Protein AF-A0A6C0F6J3-F1 (afdb_monomer_lite)

Structure (mmCIF, N/CA/C/O backbone):
data_AF-A0A6C0F6J3-F1
#
_entry.id   AF-A0A6C0F6J3-F1
#
loop_
_atom_site.group_PDB
_atom_site.id
_atom_site.type_symbol
_atom_site.label_atom_id
_atom_site.label_alt_id
_atom_site.label_comp_id
_atom_site.label_asym_id
_atom_site.label_entity_id
_atom_site.label_seq_id
_atom_site.pdbx_PDB_ins_code
_atom_site.Cartn_x
_atom_site.Cartn_y
_atom_site.Cartn_z
_atom_site.occupancy
_atom_site.B_iso_or_equiv
_atom_site.auth_seq_id
_atom_site.auth_comp_id
_atom_site.auth_asym_id
_atom_site.auth_atom_id
_atom_site.pdbx_PDB_model_num
ATOM 1 N N . MET A 1 1 ? 27.484 -3.273 22.502 1.00 47.59 1 MET A N 1
ATOM 2 C CA . MET A 1 1 ? 26.601 -2.642 21.500 1.00 47.59 1 MET A CA 1
ATOM 3 C C . MET A 1 1 ? 27.221 -2.891 20.145 1.00 47.59 1 MET A C 1
ATOM 5 O O . MET A 1 1 ? 28.370 -2.523 19.951 1.00 47.59 1 MET A O 1
ATOM 9 N N . GLN A 1 2 ? 26.526 -3.618 19.277 1.00 51.25 2 GLN A N 1
ATOM 10 C CA . GLN A 1 2 ? 27.003 -3.906 17.930 1.00 51.25 2 GLN A CA 1
ATOM 11 C C . GLN A 1 2 ? 26.571 -2.724 17.064 1.00 51.25 2 GLN A C 1
ATOM 13 O O . GLN A 1 2 ? 25.380 -2.525 16.843 1.00 51.25 2 GLN A O 1
ATOM 18 N N . THR A 1 3 ? 27.518 -1.867 16.697 1.00 54.50 3 THR A N 1
ATOM 19 C CA . THR A 1 3 ? 27.237 -0.705 15.855 1.00 54.50 3 THR A CA 1
ATOM 20 C C . THR A 1 3 ? 26.926 -1.212 14.455 1.00 54.50 3 THR A C 1
ATOM 22 O O . THR A 1 3 ? 27.799 -1.766 13.787 1.00 54.50 3 THR A O 1
ATOM 25 N N . THR A 1 4 ? 25.677 -1.080 14.024 1.00 57.78 4 THR A N 1
ATOM 26 C CA . THR A 1 4 ? 25.281 -1.397 12.653 1.00 57.78 4 THR A CA 1
ATOM 27 C C . THR A 1 4 ? 25.976 -0.402 11.725 1.00 57.78 4 THR A C 1
ATOM 29 O O . THR A 1 4 ? 25.748 0.799 11.826 1.00 57.78 4 THR A O 1
ATOM 32 N N . ILE A 1 5 ? 26.879 -0.891 10.871 1.00 75.75 5 ILE A N 1
ATOM 33 C CA . ILE A 1 5 ? 27.677 -0.058 9.949 1.00 75.75 5 ILE A CA 1
ATOM 34 C C . ILE A 1 5 ? 26.802 0.496 8.813 1.00 75.75 5 ILE A C 1
ATOM 36 O O . ILE A 1 5 ? 27.071 1.573 8.296 1.00 75.75 5 ILE A O 1
ATOM 40 N N . LEU A 1 6 ? 25.739 -0.227 8.456 1.00 80.94 6 LEU A N 1
ATOM 41 C CA . LEU A 1 6 ? 24.733 0.175 7.479 1.00 80.94 6 LEU A CA 1
ATOM 42 C C . LEU A 1 6 ? 23.354 0.044 8.118 1.00 80.94 6 LEU A C 1
ATOM 44 O O . LEU A 1 6 ? 23.018 -1.014 8.655 1.00 80.94 6 LEU A O 1
ATOM 48 N N . SER A 1 7 ? 22.561 1.110 8.069 1.00 79.50 7 SER A N 1
ATOM 49 C CA . SER A 1 7 ? 21.143 1.034 8.407 1.00 79.50 7 SER A CA 1
ATOM 50 C C . SER A 1 7 ? 20.360 0.360 7.276 1.00 79.50 7 SER A C 1
ATOM 52 O O . SER A 1 7 ? 20.817 0.293 6.134 1.00 79.50 7 SER A O 1
ATOM 54 N N . ASN A 1 8 ? 19.145 -0.109 7.564 1.00 75.25 8 ASN A N 1
ATOM 55 C CA . ASN A 1 8 ? 18.260 -0.646 6.524 1.00 75.25 8 ASN A CA 1
ATOM 56 C C . ASN A 1 8 ? 17.978 0.392 5.421 1.00 75.25 8 ASN A C 1
ATOM 58 O O . ASN A 1 8 ? 17.888 0.028 4.251 1.00 75.25 8 ASN A O 1
ATOM 62 N N . ALA A 1 9 ? 17.916 1.680 5.780 1.00 71.31 9 ALA A N 1
ATOM 63 C CA . ALA A 1 9 ? 17.765 2.775 4.826 1.00 71.31 9 ALA A CA 1
ATOM 64 C C . ALA A 1 9 ? 1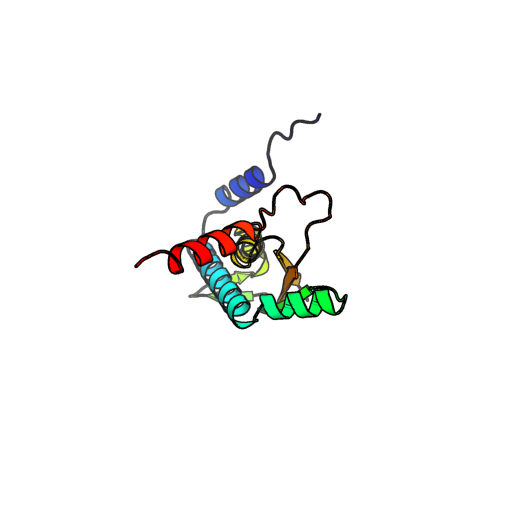8.994 2.918 3.910 1.00 71.31 9 ALA A C 1
ATOM 66 O O . ALA A 1 9 ? 18.847 3.148 2.710 1.00 71.31 9 ALA A O 1
ATOM 67 N N . ASP A 1 10 ? 20.206 2.726 4.443 1.00 77.19 10 ASP A N 1
ATOM 68 C CA . ASP A 1 10 ? 21.436 2.756 3.641 1.00 77.19 10 ASP A CA 1
ATOM 69 C C . ASP A 1 10 ? 21.486 1.584 2.656 1.00 77.19 10 ASP A C 1
ATOM 71 O O . ASP A 1 10 ? 21.831 1.769 1.491 1.00 77.19 10 ASP A O 1
ATOM 75 N N . VAL A 1 11 ? 21.084 0.386 3.094 1.00 77.06 11 VAL A N 1
ATOM 76 C CA . VAL A 1 11 ? 21.014 -0.803 2.229 1.00 77.06 11 VAL A CA 1
ATOM 77 C C . VAL A 1 11 ? 19.999 -0.599 1.102 1.00 77.06 11 VAL A C 1
ATOM 79 O O . VAL A 1 11 ? 20.331 -0.851 -0.055 1.00 77.06 11 VAL A O 1
ATOM 82 N N . ALA A 1 12 ? 18.804 -0.084 1.404 1.00 67.56 12 ALA A N 1
ATOM 83 C CA . ALA A 1 12 ? 17.791 0.221 0.392 1.00 67.56 12 ALA A CA 1
ATOM 84 C C . ALA A 1 12 ? 18.294 1.259 -0.628 1.00 67.56 12 ALA A C 1
ATOM 86 O O . ALA A 1 12 ? 18.138 1.079 -1.836 1.00 67.56 12 ALA A O 1
ATOM 87 N N . ASN A 1 13 ? 18.976 2.310 -0.161 1.00 66.44 13 ASN A N 1
ATOM 88 C CA . ASN A 1 13 ? 19.562 3.331 -1.030 1.00 66.44 13 ASN A CA 1
ATOM 89 C C . ASN A 1 13 ? 20.680 2.784 -1.930 1.00 66.44 13 ASN A C 1
ATOM 91 O O . ASN A 1 13 ? 20.746 3.147 -3.104 1.00 66.44 13 ASN A O 1
ATOM 95 N N . ILE A 1 14 ? 21.544 1.907 -1.413 1.00 75.19 14 ILE A N 1
ATOM 96 C CA . ILE A 1 14 ? 22.607 1.262 -2.200 1.00 75.19 14 ILE A CA 1
ATOM 97 C C . ILE A 1 14 ? 22.003 0.343 -3.263 1.00 75.19 14 ILE A C 1
ATOM 99 O O . ILE A 1 14 ? 22.430 0.389 -4.415 1.00 75.19 14 ILE A O 1
ATOM 103 N N . LEU A 1 15 ? 20.990 -0.451 -2.906 1.00 67.50 15 LEU A N 1
ATOM 104 C CA . LEU A 1 15 ? 20.295 -1.325 -3.853 1.00 67.50 15 LEU A CA 1
ATOM 105 C C . LEU A 1 15 ? 19.624 -0.512 -4.969 1.00 67.50 15 LEU A C 1
ATOM 107 O O . LEU A 1 15 ? 19.840 -0.820 -6.137 1.00 67.50 15 LEU A O 1
ATOM 111 N N . ARG A 1 16 ? 18.948 0.594 -4.628 1.00 62.56 16 ARG A N 1
ATOM 112 C CA . ARG A 1 16 ? 18.379 1.560 -5.591 1.00 62.56 16 ARG A CA 1
ATOM 113 C C . ARG A 1 16 ? 19.402 2.249 -6.489 1.00 62.56 16 ARG A C 1
ATOM 115 O O . ARG A 1 16 ? 19.061 2.716 -7.573 1.00 62.56 16 ARG A O 1
ATOM 122 N N . ALA A 1 17 ? 20.628 2.432 -6.005 1.00 63.69 17 ALA A N 1
ATOM 123 C CA . ALA A 1 17 ? 21.712 3.003 -6.798 1.00 63.69 17 ALA A CA 1
ATOM 124 C C . ALA A 1 17 ? 22.346 1.956 -7.730 1.00 63.69 17 ALA A C 1
ATOM 126 O O . ALA A 1 17 ? 22.900 2.319 -8.767 1.00 63.69 17 ALA A O 1
ATOM 127 N N . ALA A 1 18 ? 22.271 0.674 -7.360 1.00 64.69 18 ALA A N 1
ATOM 128 C CA . ALA A 1 18 ? 22.826 -0.444 -8.113 1.00 64.69 18 ALA A CA 1
ATOM 129 C C . ALA A 1 18 ? 21.883 -0.960 -9.214 1.00 64.69 18 ALA A C 1
ATOM 131 O O . ALA A 1 18 ? 22.360 -1.454 -10.239 1.00 64.69 18 ALA A O 1
ATOM 132 N N . THR A 1 19 ? 20.564 -0.834 -9.052 1.00 60.00 19 THR A N 1
ATOM 133 C CA . THR A 1 19 ? 19.610 -1.089 -10.132 1.00 60.00 19 THR A CA 1
ATOM 134 C C . THR A 1 19 ? 19.686 0.047 -11.152 1.00 60.00 19 THR A C 1
ATOM 136 O O . THR A 1 19 ? 19.432 1.213 -10.855 1.00 60.00 19 THR A O 1
ATOM 139 N N . CYS A 1 20 ? 20.099 -0.274 -12.386 1.00 54.28 20 CYS A N 1
ATOM 140 C CA . CYS A 1 20 ? 20.033 0.657 -13.512 1.00 54.28 20 CYS A CA 1
ATOM 141 C C . CYS A 1 20 ? 18.597 1.176 -13.627 1.00 54.28 20 CYS A C 1
ATOM 143 O O . CYS A 1 20 ? 17.717 0.442 -14.077 1.00 54.28 20 CYS A O 1
ATOM 145 N N . ARG A 1 21 ? 18.375 2.424 -13.199 1.00 56.28 21 ARG A N 1
ATOM 146 C CA . ARG A 1 21 ? 17.069 3.084 -13.208 1.00 56.28 21 ARG A CA 1
ATOM 147 C C . ARG A 1 21 ? 16.478 3.009 -14.609 1.00 56.28 21 ARG A C 1
ATOM 149 O O . ARG A 1 21 ? 16.927 3.708 -15.515 1.00 56.28 21 ARG A O 1
ATOM 156 N N . LYS A 1 22 ? 15.465 2.167 -14.793 1.00 70.88 22 LYS A N 1
ATOM 157 C CA . LYS A 1 22 ? 14.558 2.311 -15.924 1.00 70.88 22 LYS A CA 1
ATOM 158 C C . LYS A 1 22 ? 13.608 3.432 -15.534 1.00 70.88 22 LYS A C 1
ATOM 160 O O . LYS A 1 22 ? 12.819 3.282 -14.606 1.00 70.88 22 LYS A O 1
ATOM 165 N N . ASP A 1 23 ? 13.690 4.564 -16.223 1.00 76.88 23 ASP A N 1
ATOM 166 C CA . ASP A 1 23 ? 12.795 5.710 -16.008 1.00 76.88 23 ASP A CA 1
ATOM 167 C C . ASP A 1 23 ? 11.304 5.324 -16.048 1.00 76.88 23 ASP A C 1
ATOM 169 O O . ASP A 1 23 ? 10.457 6.040 -15.523 1.00 76.88 23 ASP A O 1
ATOM 173 N N . ASP A 1 24 ? 10.965 4.187 -16.652 1.00 82.12 24 ASP A N 1
ATOM 174 C CA . ASP A 1 24 ? 9.598 3.679 -16.697 1.00 82.12 24 ASP A CA 1
ATOM 175 C C . ASP A 1 24 ? 9.156 3.008 -15.387 1.00 82.12 24 ASP A C 1
ATOM 177 O O . ASP A 1 24 ? 8.001 3.177 -14.999 1.00 82.12 24 ASP A O 1
ATOM 181 N N . ASP A 1 25 ? 10.055 2.345 -14.648 1.00 85.44 25 ASP A N 1
ATOM 182 C CA . ASP A 1 25 ? 9.730 1.735 -13.348 1.00 85.44 25 ASP A CA 1
ATOM 183 C C . ASP A 1 25 ? 9.444 2.816 -12.294 1.00 85.44 25 ASP A C 1
ATOM 185 O O . ASP A 1 25 ? 8.479 2.712 -11.538 1.00 85.44 25 ASP A O 1
ATOM 189 N N . THR A 1 26 ? 10.211 3.914 -12.300 1.00 88.00 26 THR A N 1
ATOM 190 C CA . THR A 1 26 ? 9.966 5.062 -11.403 1.00 88.00 26 THR A CA 1
ATOM 191 C C . THR A 1 26 ? 8.636 5.758 -11.705 1.00 88.00 26 THR A C 1
ATOM 193 O O . THR A 1 26 ? 7.885 6.085 -10.784 1.00 88.00 26 THR A O 1
ATOM 196 N N . LYS A 1 27 ? 8.299 5.958 -12.987 1.00 90.56 27 LYS A N 1
ATOM 197 C CA . LYS A 1 27 ? 6.996 6.517 -13.394 1.00 90.56 27 LYS A CA 1
ATOM 198 C C . LYS A 1 27 ? 5.845 5.600 -13.005 1.00 90.56 27 LYS A C 1
ATOM 200 O O . LYS A 1 27 ? 4.803 6.089 -12.569 1.00 90.56 27 LYS A O 1
ATOM 205 N N . TYR A 1 28 ? 6.015 4.292 -13.179 1.00 93.12 28 TYR A N 1
ATOM 206 C CA . TYR A 1 28 ? 4.999 3.329 -12.787 1.00 93.12 28 TYR A CA 1
ATOM 207 C C . TYR A 1 28 ? 4.829 3.283 -11.262 1.00 93.12 28 TYR A C 1
ATOM 209 O O . TYR A 1 28 ? 3.695 3.283 -10.790 1.00 93.12 28 TYR A O 1
ATOM 217 N N . ALA A 1 29 ? 5.914 3.363 -10.484 1.00 93.44 29 ALA A N 1
ATOM 218 C CA . ALA A 1 29 ? 5.851 3.475 -9.026 1.00 93.44 29 ALA A CA 1
ATOM 219 C C . ALA A 1 29 ? 5.055 4.712 -8.566 1.00 93.44 29 ALA A C 1
ATOM 221 O O . ALA A 1 29 ? 4.181 4.599 -7.706 1.00 93.44 29 ALA A O 1
ATOM 222 N N . ASP A 1 30 ? 5.299 5.881 -9.170 1.00 93.94 30 ASP A N 1
ATOM 223 C CA . ASP A 1 30 ? 4.546 7.112 -8.880 1.00 93.94 30 ASP A CA 1
ATOM 224 C C . ASP A 1 30 ? 3.063 6.986 -9.271 1.00 93.94 30 ASP A C 1
ATOM 226 O O . ASP A 1 30 ? 2.167 7.379 -8.517 1.00 93.94 30 ASP A O 1
ATOM 230 N N . HIS A 1 31 ? 2.780 6.381 -10.427 1.00 95.19 31 HIS A N 1
ATOM 231 C CA . HIS A 1 31 ? 1.413 6.085 -10.851 1.00 95.19 31 HIS A CA 1
ATOM 232 C C . HIS A 1 31 ? 0.694 5.154 -9.862 1.00 95.19 31 HIS A C 1
ATOM 234 O O . HIS A 1 31 ? -0.450 5.417 -9.472 1.00 95.19 31 HIS A O 1
ATOM 240 N N . LEU A 1 32 ? 1.369 4.089 -9.430 1.00 95.94 32 LEU A N 1
ATOM 241 C CA . LEU A 1 32 ? 0.850 3.127 -8.469 1.00 95.94 32 LEU A CA 1
ATOM 242 C C . LEU A 1 32 ? 0.557 3.800 -7.124 1.00 95.94 32 LEU A C 1
ATOM 244 O O . LEU A 1 32 ? -0.550 3.674 -6.599 1.00 95.94 32 LEU A O 1
ATOM 248 N N . PHE A 1 33 ? 1.503 4.584 -6.605 1.00 97.19 33 PHE A N 1
ATOM 249 C CA . PHE A 1 33 ? 1.330 5.354 -5.376 1.00 97.19 33 PHE A CA 1
ATOM 250 C C . PHE A 1 33 ? 0.106 6.278 -5.448 1.00 97.19 33 PHE A C 1
ATOM 252 O O . PHE A 1 33 ? -0.766 6.220 -4.580 1.00 97.19 33 PHE A O 1
ATOM 259 N N . LYS A 1 34 ? -0.021 7.078 -6.515 1.00 97.06 34 LYS A N 1
ATOM 260 C CA . LYS A 1 34 ? -1.173 7.976 -6.716 1.00 97.06 34 LYS A CA 1
ATOM 261 C C . LYS A 1 34 ? -2.497 7.219 -6.762 1.00 97.06 34 LYS A C 1
ATOM 263 O O . LYS A 1 34 ? -3.482 7.671 -6.178 1.00 97.06 34 LYS A O 1
ATOM 268 N N . THR A 1 35 ? -2.517 6.062 -7.418 1.00 96.69 35 THR A N 1
ATOM 269 C CA . THR A 1 35 ? -3.705 5.203 -7.508 1.00 96.69 35 THR A CA 1
ATOM 270 C C . THR A 1 35 ? -4.133 4.706 -6.128 1.00 96.69 35 THR A C 1
ATOM 272 O O . THR A 1 35 ? -5.310 4.799 -5.773 1.00 96.69 35 THR A O 1
ATOM 275 N N . LEU A 1 36 ? -3.180 4.245 -5.315 1.00 97.31 36 LEU A N 1
ATOM 276 C CA . LEU A 1 36 ? -3.450 3.764 -3.961 1.00 97.31 36 LEU A CA 1
ATOM 277 C C . LEU A 1 36 ? -3.881 4.894 -3.017 1.00 97.31 36 LEU A C 1
ATOM 279 O O . LEU A 1 36 ? -4.822 4.717 -2.245 1.00 97.31 36 LEU A O 1
ATOM 283 N N . VAL A 1 37 ? -3.265 6.076 -3.113 1.00 96.44 37 VAL A N 1
ATOM 284 C CA . VAL A 1 37 ? -3.683 7.262 -2.346 1.00 96.44 37 VAL A CA 1
ATOM 285 C C . VAL A 1 37 ? -5.111 7.666 -2.704 1.00 96.44 37 VAL A C 1
ATOM 287 O O . VAL A 1 37 ? -5.920 7.930 -1.815 1.00 96.44 37 VAL A O 1
ATOM 290 N N . HIS A 1 38 ? -5.459 7.665 -3.990 1.00 96.44 38 HIS A N 1
ATOM 291 C CA . HIS A 1 38 ? -6.821 7.962 -4.421 1.00 96.44 38 HIS A CA 1
ATOM 292 C C . HIS A 1 38 ? -7.826 6.925 -3.890 1.00 96.44 38 HIS A C 1
ATOM 294 O O . HIS A 1 38 ? -8.897 7.287 -3.399 1.00 96.44 38 HIS A O 1
ATOM 300 N N . ALA A 1 39 ? -7.477 5.634 -3.904 1.00 96.25 39 ALA A N 1
ATOM 301 C CA . ALA A 1 39 ? -8.301 4.596 -3.284 1.00 96.25 39 ALA A CA 1
ATOM 302 C C . ALA A 1 39 ? -8.486 4.839 -1.774 1.00 96.25 39 ALA A C 1
ATOM 304 O O . ALA A 1 39 ? -9.601 4.737 -1.261 1.00 96.25 39 ALA A O 1
ATOM 305 N N . ALA A 1 40 ? -7.418 5.222 -1.071 1.00 94.81 40 ALA A N 1
ATOM 306 C CA . ALA A 1 40 ? -7.443 5.519 0.358 1.00 94.81 40 ALA A CA 1
ATOM 307 C C . ALA A 1 40 ? -8.345 6.718 0.687 1.00 94.81 40 ALA A C 1
ATOM 309 O O . ALA A 1 40 ? -9.151 6.649 1.617 1.00 94.81 40 ALA A O 1
ATOM 310 N N . GLN A 1 41 ? -8.283 7.782 -0.115 1.00 93.50 41 GLN A N 1
ATOM 311 C CA . GLN A 1 41 ? -9.160 8.949 0.017 1.00 93.50 41 GLN A CA 1
ATOM 312 C C . GLN A 1 41 ? -10.640 8.567 -0.127 1.00 93.50 41 GLN A C 1
ATOM 314 O O . GLN A 1 41 ? -11.475 8.998 0.670 1.00 93.50 41 GLN A O 1
ATOM 319 N N . ASN A 1 42 ? -10.955 7.688 -1.080 1.00 94.69 42 ASN A N 1
ATOM 320 C CA . ASN A 1 42 ? -12.320 7.215 -1.318 1.00 94.69 42 ASN A CA 1
ATOM 321 C C . ASN A 1 42 ? -12.814 6.204 -0.267 1.00 94.69 42 ASN A C 1
ATOM 323 O O . ASN A 1 42 ? -14.019 5.997 -0.125 1.00 94.69 42 ASN A O 1
ATOM 327 N N . ALA A 1 43 ? -11.915 5.588 0.504 1.00 91.81 43 ALA A N 1
ATOM 328 C CA . ALA A 1 43 ? -12.261 4.564 1.489 1.00 91.81 43 ALA A CA 1
ATOM 329 C C . ALA A 1 43 ? -12.811 5.118 2.820 1.00 91.81 43 ALA A C 1
ATOM 331 O O . ALA A 1 43 ? -13.239 4.330 3.665 1.00 91.81 43 ALA A O 1
ATOM 332 N N . ASN A 1 44 ? -12.819 6.443 3.028 1.00 89.81 44 ASN A N 1
ATOM 333 C CA . ASN A 1 44 ? -13.232 7.093 4.281 1.00 89.81 44 ASN A CA 1
ATOM 334 C C . ASN A 1 44 ? -12.546 6.476 5.522 1.00 89.81 44 ASN A C 1
ATOM 336 O O . ASN A 1 44 ? -13.193 6.036 6.480 1.00 89.81 44 ASN A O 1
ATOM 340 N N . LEU A 1 45 ? -11.208 6.426 5.477 1.00 92.31 45 LEU A N 1
ATOM 341 C CA . LEU A 1 45 ? -10.354 5.740 6.458 1.00 92.31 45 LEU A CA 1
ATOM 342 C C . LEU A 1 45 ? -10.705 6.075 7.907 1.00 92.31 45 LEU A C 1
ATOM 344 O O . LEU A 1 45 ? -10.819 5.183 8.743 1.00 92.31 45 LEU A O 1
ATOM 348 N N . LYS A 1 46 ? -10.924 7.362 8.196 1.00 92.00 46 LYS A N 1
ATOM 349 C CA . LYS A 1 46 ? -11.223 7.849 9.545 1.00 92.00 46 LYS A CA 1
ATOM 3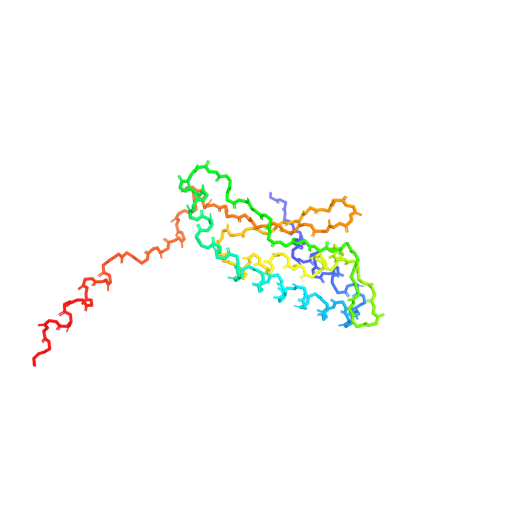50 C C . LYS A 1 46 ? -12.449 7.158 10.138 1.00 92.00 46 LYS A C 1
ATOM 352 O O . LYS A 1 46 ? -12.397 6.705 11.276 1.00 92.00 46 LYS A O 1
ATOM 357 N N . MET A 1 47 ? -13.536 7.071 9.372 1.00 92.69 47 MET A N 1
ATOM 358 C CA . MET A 1 47 ? -14.771 6.440 9.834 1.00 92.69 47 MET A CA 1
ATOM 359 C C . MET A 1 47 ? -14.594 4.930 10.006 1.00 92.69 47 MET A C 1
ATOM 361 O O . MET A 1 47 ? -15.025 4.385 11.017 1.00 92.69 47 MET A O 1
ATOM 365 N N . ARG 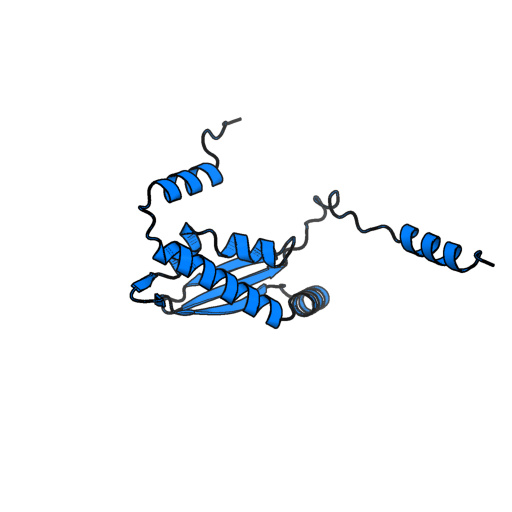A 1 48 ? -13.908 4.267 9.064 1.00 93.38 48 ARG A N 1
ATOM 366 C CA . ARG A 1 48 ? -13.642 2.821 9.133 1.00 93.38 48 ARG A CA 1
ATOM 367 C C . ARG A 1 48 ? -12.797 2.440 10.344 1.00 93.38 48 ARG A C 1
ATOM 369 O O . ARG A 1 48 ? -13.145 1.512 11.066 1.00 93.38 48 ARG A O 1
ATOM 376 N N . PHE A 1 49 ? -11.704 3.162 10.581 1.00 94.25 49 PHE A N 1
ATOM 377 C CA . PHE A 1 49 ? -10.851 2.920 11.741 1.00 94.25 49 PHE A CA 1
ATOM 378 C C . PHE A 1 49 ? -11.588 3.213 13.044 1.00 94.25 49 PHE A C 1
ATOM 380 O O . PHE A 1 49 ? -11.487 2.431 13.986 1.00 94.25 49 PHE A O 1
ATOM 387 N N . TRP A 1 50 ? -12.374 4.292 13.093 1.00 93.75 50 TRP A N 1
ATOM 388 C CA . TRP A 1 50 ? -13.174 4.614 14.271 1.00 93.75 50 TRP A CA 1
ATOM 389 C C . TRP A 1 50 ? -14.180 3.504 14.606 1.00 93.75 50 TRP A C 1
ATOM 391 O O . TRP A 1 50 ? -14.222 3.053 15.749 1.00 93.75 50 TRP A O 1
ATOM 401 N N . ASP A 1 51 ? -14.923 3.013 13.610 1.00 94.31 51 ASP A N 1
ATOM 402 C CA . ASP A 1 51 ? -15.890 1.925 13.786 1.00 94.31 51 ASP A CA 1
ATOM 403 C C . ASP A 1 51 ? -15.222 0.615 14.231 1.00 94.31 51 ASP A C 1
ATOM 405 O O . ASP A 1 51 ? -15.688 -0.034 15.170 1.00 94.31 51 ASP A O 1
ATOM 409 N N . ALA A 1 52 ? -14.087 0.253 13.623 1.00 93.06 52 ALA A N 1
ATOM 410 C CA . ALA A 1 52 ? -13.340 -0.948 13.992 1.00 93.06 52 ALA A CA 1
ATOM 411 C C . ALA A 1 52 ? -12.852 -0.898 15.448 1.00 93.06 52 ALA A C 1
ATOM 413 O O . ALA A 1 52 ? -13.061 -1.852 16.203 1.00 93.06 52 ALA A O 1
ATOM 414 N N . ILE A 1 53 ? -12.266 0.229 15.866 1.00 91.56 53 ILE A N 1
ATOM 415 C CA . ILE A 1 53 ? -11.783 0.425 17.238 1.00 91.56 53 ILE A CA 1
ATOM 416 C C . ILE A 1 53 ? -12.946 0.415 18.234 1.00 91.56 53 ILE A C 1
ATOM 418 O O . ILE A 1 53 ? -12.873 -0.283 19.249 1.00 91.56 53 ILE A O 1
ATOM 422 N N . TYR A 1 54 ? -14.035 1.132 17.941 1.00 92.69 54 TYR A N 1
ATOM 423 C CA . TYR A 1 54 ? -15.225 1.160 18.795 1.00 92.69 54 TYR A CA 1
ATOM 424 C C . TYR A 1 54 ? -15.837 -0.239 18.958 1.00 92.69 54 TYR A C 1
ATOM 426 O O . TYR A 1 54 ? -16.168 -0.664 20.066 1.00 92.69 54 TYR A O 1
ATOM 434 N N . SER A 1 55 ? -15.891 -0.996 17.862 1.00 93.75 55 SER A N 1
ATOM 435 C CA . SER A 1 55 ? -16.404 -2.366 17.816 1.00 93.75 55 SER A CA 1
ATOM 436 C C . SER A 1 55 ? -15.427 -3.422 18.348 1.00 93.75 55 SER A C 1
ATOM 438 O O . SER A 1 55 ? -15.754 -4.610 18.319 1.00 93.75 55 SER A O 1
ATOM 440 N N . LYS A 1 56 ? -14.235 -3.029 18.825 1.00 91.25 56 LYS A N 1
ATOM 441 C CA . LYS A 1 56 ? -13.160 -3.931 19.283 1.00 91.25 56 LYS A CA 1
ATOM 442 C C . LYS A 1 56 ? -12.769 -4.988 18.238 1.00 91.25 56 LYS A C 1
ATOM 444 O O . LYS A 1 56 ? -12.479 -6.134 18.579 1.00 91.25 56 LYS A O 1
ATOM 449 N N . ARG A 1 57 ? -12.779 -4.607 16.960 1.00 91.69 57 ARG A N 1
ATOM 450 C CA . ARG A 1 57 ? -12.331 -5.435 15.833 1.00 91.69 57 ARG A CA 1
ATOM 451 C C . ARG A 1 57 ? -10.960 -4.961 15.345 1.00 91.69 57 ARG A C 1
ATOM 453 O O . ARG A 1 57 ? -10.603 -3.806 15.579 1.00 91.69 57 ARG A O 1
ATOM 460 N N . PRO A 1 58 ? -10.197 -5.815 14.645 1.00 88.88 58 PRO A N 1
ATOM 461 C CA . PRO A 1 58 ? -8.983 -5.375 13.972 1.00 88.88 58 PRO A CA 1
ATOM 462 C C . PRO A 1 58 ? -9.290 -4.220 13.013 1.00 88.88 58 PRO A C 1
ATOM 464 O O . PRO A 1 58 ? -10.177 -4.333 12.166 1.00 88.88 58 PRO A O 1
ATOM 467 N N . ALA A 1 59 ? -8.549 -3.118 13.126 1.00 93.69 59 ALA A N 1
ATOM 468 C CA . ALA A 1 59 ? -8.641 -1.977 12.218 1.00 93.69 59 ALA A CA 1
ATOM 469 C C . ALA A 1 59 ? -7.822 -2.231 10.940 1.00 93.69 59 ALA A C 1
ATOM 471 O O . ALA A 1 59 ? -7.026 -1.391 10.532 1.00 93.69 59 ALA A O 1
ATOM 472 N N . TYR A 1 60 ? -8.012 -3.415 10.354 1.00 94.25 60 TYR A N 1
ATOM 473 C CA . TYR A 1 60 ? -7.295 -3.955 9.203 1.00 94.25 60 TYR A CA 1
ATOM 474 C C . TYR A 1 60 ? -8.292 -4.256 8.089 1.00 94.25 60 TYR A C 1
ATOM 476 O O . TYR A 1 60 ? -9.278 -4.959 8.320 1.00 94.25 60 TYR A O 1
ATOM 484 N N . PHE A 1 61 ? -8.066 -3.730 6.887 1.00 95.25 61 PHE A N 1
ATOM 485 C CA . PHE A 1 61 ? -8.960 -3.989 5.761 1.00 95.25 61 PHE A C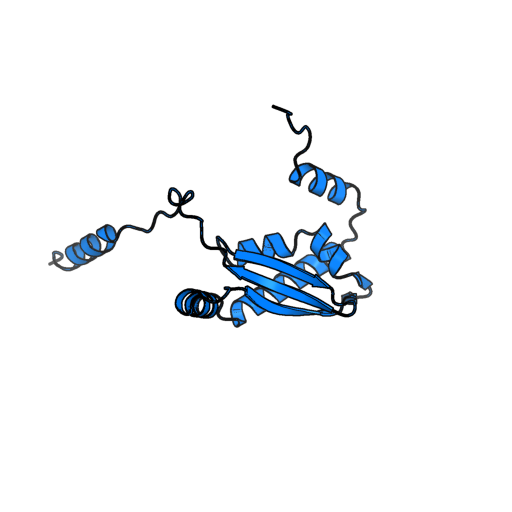A 1
ATOM 486 C C . PHE A 1 61 ? -8.238 -3.920 4.413 1.00 95.25 61 PHE A C 1
ATOM 488 O O . PHE A 1 61 ? -7.212 -3.253 4.269 1.00 95.25 61 PHE A O 1
ATOM 495 N N . LEU A 1 62 ? -8.801 -4.616 3.421 1.00 96.56 62 LEU A N 1
ATOM 496 C CA . LEU A 1 62 ? -8.338 -4.587 2.034 1.00 96.56 62 LEU A CA 1
ATOM 497 C C . LEU A 1 62 ? -8.659 -3.225 1.414 1.00 96.56 62 LEU A C 1
ATOM 499 O O . LEU A 1 62 ? -9.829 -2.854 1.293 1.00 96.56 62 LEU A O 1
ATOM 503 N N . LEU A 1 63 ? -7.625 -2.492 1.018 1.00 97.00 63 LEU A N 1
ATOM 504 C CA . LEU A 1 63 ? -7.753 -1.209 0.343 1.00 97.00 63 LEU A CA 1
ATOM 505 C C . LEU A 1 63 ? -7.968 -1.390 -1.161 1.00 97.00 63 LEU A C 1
ATOM 507 O O . LEU A 1 63 ? -8.868 -0.778 -1.733 1.00 97.00 63 LEU A O 1
ATOM 511 N N . TYR A 1 64 ? -7.100 -2.176 -1.797 1.00 96.94 64 TYR A N 1
ATOM 512 C CA . TYR A 1 64 ? -7.038 -2.284 -3.250 1.00 96.94 64 TYR A CA 1
ATOM 513 C C . TYR A 1 64 ? -6.454 -3.633 -3.674 1.00 96.94 64 TYR A C 1
ATOM 515 O O . TYR A 1 64 ? -5.619 -4.196 -2.969 1.00 96.94 64 TYR A O 1
ATOM 523 N N . GLN A 1 65 ? -6.870 -4.131 -4.835 1.00 96.81 65 GLN A N 1
ATOM 524 C CA . GLN A 1 65 ? -6.384 -5.380 -5.417 1.00 96.81 65 GLN A CA 1
ATOM 525 C C . GLN A 1 65 ? -5.804 -5.087 -6.800 1.00 96.81 65 GLN A C 1
ATOM 527 O O . GLN A 1 65 ? -6.466 -4.488 -7.647 1.00 96.81 65 GLN A O 1
ATOM 532 N N . LEU A 1 66 ? -4.551 -5.479 -7.009 1.00 95.19 66 LEU A N 1
ATOM 533 C CA . LEU A 1 66 ? -3.803 -5.276 -8.249 1.00 95.19 66 LEU A CA 1
ATOM 534 C C . LEU A 1 66 ? -3.483 -6.635 -8.850 1.00 95.19 66 LEU A C 1
ATOM 536 O O . LEU A 1 66 ? -3.203 -7.568 -8.110 1.00 95.19 66 LEU A O 1
ATOM 540 N N . HIS A 1 67 ? -3.448 -6.749 -10.172 1.00 94.69 67 HIS A N 1
ATOM 541 C CA . HIS A 1 67 ? -2.856 -7.932 -10.793 1.00 94.69 67 HIS A CA 1
ATOM 542 C C . HIS A 1 67 ? -1.341 -7.945 -10.573 1.00 94.69 67 HIS A C 1
ATOM 544 O O . HIS A 1 67 ? -0.715 -6.891 -10.610 1.00 94.69 67 HIS A O 1
ATOM 550 N N . GLU A 1 68 ? -0.756 -9.131 -10.387 1.00 90.31 68 GLU A N 1
ATOM 551 C CA . GLU A 1 68 ? 0.688 -9.312 -10.151 1.00 90.31 68 GLU A CA 1
ATOM 552 C C . GLU A 1 68 ? 1.554 -8.676 -11.251 1.00 90.31 68 GLU A C 1
ATOM 554 O O . GLU A 1 68 ? 2.627 -8.132 -10.982 1.00 90.31 68 GLU A O 1
ATOM 559 N N . LYS A 1 69 ? 1.057 -8.702 -12.492 1.00 91.56 69 LYS A N 1
ATOM 560 C CA . LYS A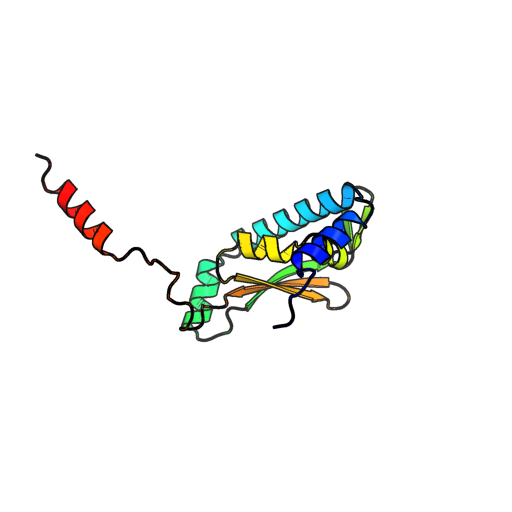 1 69 ? 1.684 -8.060 -13.646 1.00 91.56 69 LYS A CA 1
ATOM 561 C C . LYS A 1 69 ? 0.731 -7.060 -14.269 1.00 91.56 69 LYS A C 1
ATOM 563 O O . LYS A 1 69 ? -0.389 -7.412 -14.641 1.00 91.56 69 LYS A O 1
ATOM 568 N N . GLN A 1 70 ? 1.193 -5.827 -14.430 1.00 89.06 70 GLN A N 1
ATOM 569 C CA . GLN A 1 70 ? 0.427 -4.766 -15.077 1.00 89.06 70 GLN A CA 1
ATOM 570 C C . GLN A 1 70 ? 1.224 -4.150 -16.221 1.00 89.06 70 GLN A C 1
ATOM 572 O O . GLN A 1 70 ? 2.450 -4.042 -16.172 1.00 89.06 70 GLN A O 1
ATOM 577 N N . GLN A 1 71 ? 0.506 -3.760 -17.271 1.00 86.38 71 GLN A N 1
ATOM 578 C CA . GLN A 1 71 ? 1.081 -2.983 -18.359 1.00 86.38 71 GLN A CA 1
ATOM 579 C C . GLN A 1 71 ? 1.002 -1.499 -18.022 1.00 86.38 71 GLN A C 1
ATOM 581 O O . GLN A 1 71 ? -0.063 -0.997 -17.661 1.00 86.38 71 GLN A O 1
ATOM 586 N N . TYR A 1 72 ? 2.121 -0.800 -18.178 1.00 83.06 72 TYR A N 1
ATOM 587 C CA . TYR A 1 72 ? 2.184 0.652 -18.093 1.00 83.06 72 TYR A CA 1
ATOM 588 C C . TYR A 1 72 ? 3.053 1.182 -19.232 1.00 83.06 72 TYR A C 1
ATOM 590 O O . TYR A 1 72 ? 4.190 0.754 -19.432 1.00 83.06 72 TYR A O 1
ATOM 598 N N . GLY A 1 73 ? 2.489 2.082 -20.041 1.00 83.12 73 GLY A N 1
ATOM 599 C CA . GLY A 1 73 ? 3.103 2.460 -21.312 1.00 83.12 73 GLY A CA 1
ATOM 600 C C . GLY A 1 73 ? 3.276 1.239 -22.222 1.00 83.12 73 GLY A C 1
ATOM 601 O O . GLY A 1 73 ? 2.303 0.571 -22.561 1.00 83.12 73 GLY A O 1
ATOM 602 N N . THR A 1 74 ? 4.514 0.953 -22.622 1.00 80.38 74 THR A N 1
ATOM 603 C CA . THR A 1 74 ? 4.869 -0.194 -23.477 1.00 80.38 74 THR A CA 1
ATOM 604 C C . THR A 1 74 ? 5.484 -1.364 -22.704 1.00 80.38 74 THR A C 1
ATOM 606 O O . THR A 1 74 ? 5.789 -2.394 -23.307 1.00 80.38 74 THR A O 1
ATOM 609 N N . ALA A 1 75 ? 5.675 -1.229 -21.388 1.00 82.44 75 ALA A N 1
ATOM 610 C CA . ALA A 1 75 ? 6.350 -2.212 -20.553 1.00 82.44 75 ALA A CA 1
ATOM 611 C C . ALA A 1 75 ? 5.362 -2.991 -19.675 1.00 82.44 75 ALA A C 1
ATOM 613 O O . ALA A 1 75 ? 4.275 -2.524 -19.333 1.00 82.44 75 ALA A O 1
ATOM 614 N N . THR A 1 76 ? 5.747 -4.220 -19.328 1.00 86.88 76 THR A N 1
ATOM 615 C CA . THR A 1 76 ? 5.051 -5.030 -18.322 1.00 86.88 76 THR A CA 1
ATOM 616 C C . THR A 1 76 ? 5.891 -5.039 -17.058 1.00 86.88 76 THR A C 1
ATOM 618 O O . THR A 1 76 ? 7.057 -5.430 -17.105 1.00 86.88 76 THR A O 1
ATOM 621 N N . HIS A 1 77 ? 5.290 -4.628 -15.948 1.00 87.56 77 HIS A N 1
ATOM 622 C CA . HIS A 1 77 ? 5.954 -4.509 -14.657 1.00 87.56 77 HIS A CA 1
ATOM 623 C C . HIS A 1 77 ? 5.459 -5.590 -13.700 1.00 87.56 77 HIS A C 1
ATOM 625 O O . HIS A 1 77 ? 4.272 -5.927 -13.690 1.00 87.56 77 HIS A O 1
ATOM 631 N N . SER A 1 78 ? 6.380 -6.112 -12.892 1.00 91.44 78 SER A N 1
ATOM 632 C CA . SER A 1 78 ? 6.061 -6.871 -11.685 1.00 91.44 78 SER A CA 1
ATOM 633 C C . SER A 1 78 ? 5.674 -5.876 -10.596 1.00 91.44 78 SER A C 1
ATOM 635 O O . SER A 1 78 ? 6.472 -5.016 -10.223 1.00 91.44 78 SER A O 1
ATOM 637 N N . VAL A 1 79 ? 4.430 -5.947 -10.125 1.00 91.94 79 VAL A N 1
ATOM 638 C CA . VAL A 1 79 ? 3.912 -4.994 -9.134 1.00 91.94 79 VAL A CA 1
ATOM 639 C C . VAL A 1 79 ? 4.637 -5.146 -7.800 1.00 91.94 79 VAL A C 1
ATOM 641 O O . VAL A 1 79 ? 4.931 -4.151 -7.146 1.00 91.94 79 VAL A O 1
ATOM 644 N N . GLU A 1 80 ? 4.959 -6.380 -7.416 1.00 92.06 80 GLU A N 1
ATOM 645 C CA . GLU A 1 80 ? 5.668 -6.688 -6.174 1.00 92.06 80 GLU A CA 1
ATOM 646 C C . GLU A 1 80 ? 7.088 -6.107 -6.167 1.00 92.06 80 GLU A C 1
ATOM 648 O O . GLU A 1 80 ? 7.470 -5.438 -5.206 1.00 92.06 80 GLU A O 1
ATOM 653 N N . ASP A 1 81 ? 7.833 -6.271 -7.264 1.00 89.44 81 ASP A N 1
ATOM 654 C CA . ASP A 1 81 ? 9.186 -5.716 -7.387 1.00 89.44 81 ASP A CA 1
ATOM 655 C C . ASP A 1 81 ? 9.160 -4.190 -7.272 1.00 89.44 81 ASP A C 1
ATOM 657 O O . ASP A 1 81 ? 9.930 -3.607 -6.514 1.00 89.44 81 ASP A O 1
ATOM 661 N N . VAL A 1 82 ? 8.207 -3.543 -7.949 1.00 91.56 82 VAL A N 1
ATOM 662 C CA . VAL A 1 82 ? 8.052 -2.084 -7.911 1.00 91.56 82 VAL A CA 1
ATOM 663 C C . VAL A 1 82 ? 7.628 -1.604 -6.521 1.00 91.56 82 VAL A C 1
ATOM 665 O O . VAL A 1 82 ? 8.138 -0.597 -6.033 1.00 91.56 82 VAL A O 1
ATOM 668 N N . ILE A 1 83 ? 6.728 -2.322 -5.846 1.00 92.88 83 ILE A N 1
ATOM 669 C CA . ILE A 1 83 ? 6.335 -2.001 -4.470 1.00 92.88 83 ILE A CA 1
ATOM 670 C C . ILE A 1 83 ? 7.546 -2.022 -3.535 1.00 92.88 83 ILE A C 1
ATOM 672 O O . ILE A 1 83 ? 7.721 -1.078 -2.759 1.00 92.88 83 ILE A O 1
ATOM 676 N N . ASN A 1 84 ? 8.355 -3.081 -3.614 1.00 90.00 84 ASN A N 1
ATOM 677 C CA . ASN A 1 84 ? 9.486 -3.302 -2.720 1.00 90.00 84 ASN A CA 1
ATOM 678 C C . ASN A 1 84 ? 10.662 -2.367 -3.043 1.00 90.00 84 ASN A C 1
ATOM 680 O O . ASN A 1 84 ? 11.259 -1.798 -2.138 1.00 90.00 84 ASN A O 1
ATOM 684 N N . GLU A 1 85 ? 10.993 -2.173 -4.321 1.00 87.69 85 GLU A N 1
ATOM 685 C CA . GLU A 1 85 ? 12.132 -1.347 -4.735 1.00 87.69 85 GLU A CA 1
ATOM 686 C C . GLU A 1 85 ? 11.874 0.152 -4.515 1.00 87.69 85 GLU A C 1
ATOM 688 O O . GLU A 1 85 ? 12.787 0.911 -4.172 1.00 87.69 85 GLU A O 1
ATOM 693 N N . TYR A 1 86 ? 10.623 0.601 -4.659 1.00 88.88 86 TYR A N 1
ATOM 694 C CA . TYR A 1 86 ? 10.248 2.018 -4.582 1.00 88.88 86 TYR A CA 1
ATOM 695 C C . TYR A 1 86 ? 9.522 2.409 -3.280 1.00 88.88 86 TYR A C 1
ATOM 697 O O . TYR A 1 86 ? 8.944 3.493 -3.210 1.00 88.88 86 TYR A O 1
ATOM 705 N N . ASP A 1 87 ? 9.588 1.568 -2.235 1.00 90.88 87 ASP A N 1
ATOM 706 C CA . ASP A 1 87 ? 8.973 1.792 -0.910 1.00 90.88 87 ASP A CA 1
ATOM 707 C C . ASP A 1 87 ? 7.516 2.290 -1.006 1.00 90.88 87 ASP A C 1
ATOM 709 O O . ASP A 1 87 ? 7.064 3.150 -0.244 1.00 90.88 87 ASP A O 1
ATOM 713 N N . VAL A 1 88 ? 6.755 1.788 -1.987 1.00 94.88 88 VAL A N 1
ATOM 714 C CA . VAL A 1 88 ? 5.442 2.357 -2.348 1.00 94.88 88 VAL A CA 1
ATOM 715 C C . VAL A 1 88 ? 4.477 2.310 -1.161 1.00 94.88 88 VAL A C 1
ATOM 717 O O . VAL A 1 88 ? 3.701 3.242 -0.944 1.00 94.88 88 VAL A O 1
ATOM 720 N N . LEU A 1 89 ? 4.543 1.243 -0.361 1.00 95.88 89 LEU A N 1
ATOM 721 C CA . LEU A 1 89 ? 3.672 1.061 0.798 1.00 95.88 89 LEU A CA 1
ATOM 722 C C . LEU A 1 89 ? 4.064 1.917 1.995 1.00 95.88 89 LEU A C 1
ATOM 724 O O . LEU A 1 89 ? 3.177 2.403 2.691 1.00 95.88 89 LEU A O 1
ATOM 728 N N . GLU A 1 90 ? 5.355 2.147 2.223 1.00 93.50 90 GLU A N 1
ATOM 729 C CA . GLU A 1 90 ? 5.798 3.056 3.281 1.00 93.50 90 GLU A CA 1
ATOM 730 C C . GLU A 1 90 ? 5.337 4.485 2.973 1.00 93.50 90 GLU A C 1
ATOM 732 O O . GLU A 1 90 ? 4.732 5.149 3.819 1.00 93.50 90 GLU A O 1
ATOM 737 N N . ASN A 1 91 ? 5.495 4.907 1.716 1.00 94.25 91 ASN A N 1
ATOM 738 C CA . ASN A 1 91 ? 4.999 6.193 1.237 1.00 94.25 91 ASN A CA 1
ATOM 739 C C . ASN A 1 91 ? 3.468 6.295 1.346 1.00 94.25 91 ASN A C 1
ATOM 741 O O . ASN A 1 91 ? 2.942 7.322 1.782 1.00 94.25 91 ASN A O 1
ATOM 745 N N . LEU A 1 92 ? 2.733 5.232 0.993 1.00 96.88 92 LEU A N 1
ATOM 746 C CA . LEU A 1 92 ? 1.275 5.174 1.145 1.00 96.88 92 LEU A CA 1
ATOM 747 C C . LEU A 1 92 ? 0.851 5.314 2.610 1.00 96.88 92 LEU A C 1
ATOM 749 O O . LEU A 1 92 ? -0.055 6.091 2.912 1.00 96.88 92 LEU A O 1
ATOM 753 N N . ALA A 1 93 ? 1.493 4.574 3.514 1.00 94.69 93 ALA A N 1
ATOM 754 C CA . ALA A 1 93 ? 1.212 4.622 4.942 1.00 94.69 93 ALA A CA 1
ATOM 755 C C . ALA A 1 93 ? 1.435 6.035 5.498 1.00 94.69 93 ALA A C 1
ATOM 757 O O . ALA A 1 93 ? 0.536 6.595 6.129 1.00 94.69 93 ALA A O 1
ATOM 758 N N . ALA A 1 94 ? 2.574 6.652 5.167 1.00 93.12 94 ALA A N 1
ATOM 759 C CA . ALA A 1 94 ? 2.888 8.026 5.548 1.00 93.12 94 ALA A CA 1
ATOM 760 C C . ALA A 1 94 ? 1.848 9.034 5.025 1.00 93.12 94 ALA A C 1
ATOM 762 O O . ALA A 1 94 ? 1.441 9.936 5.760 1.00 93.12 94 ALA A O 1
ATOM 763 N N . ALA A 1 95 ? 1.365 8.857 3.790 1.00 94.12 95 ALA A N 1
ATOM 764 C CA . ALA A 1 95 ? 0.321 9.700 3.207 1.00 94.12 95 ALA A CA 1
ATOM 765 C C . ALA A 1 95 ? -1.059 9.509 3.868 1.00 94.12 95 ALA A C 1
ATOM 767 O O . ALA A 1 95 ? -1.850 10.451 3.929 1.00 94.12 95 ALA A O 1
ATOM 768 N N . CYS A 1 96 ? -1.359 8.308 4.371 1.00 93.56 96 CYS A N 1
ATOM 769 C CA . CYS A 1 96 ? -2.621 8.007 5.052 1.00 93.56 96 CYS A CA 1
ATOM 770 C C . CYS A 1 96 ? -2.667 8.530 6.497 1.00 93.56 96 CYS A C 1
ATOM 772 O O . CYS A 1 96 ? -3.757 8.785 7.015 1.00 93.56 96 CYS A O 1
ATOM 774 N N . GLY A 1 97 ? -1.511 8.708 7.139 1.00 91.06 97 GLY A N 1
ATOM 775 C CA . GLY A 1 97 ? -1.382 9.359 8.440 1.00 91.06 97 GLY A CA 1
ATOM 776 C C . GLY A 1 97 ? -0.539 8.581 9.447 1.00 91.06 97 GLY A C 1
ATOM 777 O O . GLY A 1 97 ? -0.036 7.491 9.190 1.00 91.06 97 GLY A O 1
ATOM 778 N N . GLN A 1 98 ? -0.389 9.159 10.639 1.00 89.12 98 GLN A N 1
ATOM 779 C CA . GLN A 1 98 ? 0.351 8.526 11.729 1.00 89.12 98 GLN A CA 1
ATOM 780 C C . GLN A 1 98 ? -0.324 7.228 12.174 1.00 89.12 98 GLN A C 1
ATOM 782 O O . GLN A 1 98 ? -1.553 7.135 12.188 1.00 89.12 98 GLN A O 1
ATOM 787 N N . TYR A 1 99 ? 0.492 6.255 12.589 1.00 91.94 99 TYR A N 1
ATOM 788 C CA . TYR A 1 99 ? 0.037 4.951 13.088 1.00 91.94 99 TYR A CA 1
ATOM 789 C C . TYR A 1 99 ? -0.724 4.099 12.062 1.00 91.94 99 TYR A C 1
ATOM 791 O O . TYR A 1 99 ? -1.304 3.071 12.416 1.00 91.94 99 TYR A O 1
ATOM 799 N N . VAL A 1 100 ? -0.713 4.502 10.791 1.00 94.44 100 VAL A N 1
ATOM 800 C CA . VAL A 1 100 ? -1.187 3.676 9.687 1.00 94.44 100 VAL A CA 1
ATOM 801 C C . VAL A 1 100 ? -0.020 2.839 9.181 1.00 94.44 100 VAL A C 1
ATOM 803 O O . VAL A 1 100 ? 1.087 3.339 9.010 1.00 94.44 100 VAL A O 1
ATOM 806 N N . VAL A 1 101 ? -0.271 1.558 8.948 1.00 95.31 101 VAL A N 1
ATOM 807 C CA . VAL A 1 101 ? 0.675 0.629 8.334 1.00 95.31 101 VAL A CA 1
ATOM 808 C C . VAL A 1 101 ? 0.039 0.075 7.069 1.00 95.31 101 VAL A C 1
ATOM 810 O O . VAL A 1 101 ? -1.126 -0.321 7.080 1.00 95.31 101 VAL A O 1
ATOM 813 N N . ALA A 1 102 ? 0.806 0.041 5.984 1.00 97.12 102 ALA A N 1
ATOM 814 C CA . ALA A 1 102 ? 0.408 -0.602 4.743 1.00 97.12 102 ALA A CA 1
ATOM 815 C C . ALA A 1 102 ? 1.166 -1.922 4.584 1.00 97.12 102 ALA A C 1
ATOM 817 O O . ALA A 1 102 ? 2.369 -1.994 4.829 1.00 97.12 102 ALA A O 1
ATOM 818 N N . THR A 1 103 ? 0.456 -2.972 4.186 1.00 96.81 103 THR A N 1
ATOM 819 C CA . THR A 1 103 ? 1.030 -4.298 3.914 1.00 96.81 103 THR A CA 1
ATOM 820 C C . THR A 1 103 ? 0.422 -4.858 2.639 1.00 96.81 103 THR A C 1
ATOM 822 O O . THR A 1 103 ? -0.642 -4.404 2.213 1.00 96.81 103 THR A O 1
ATOM 825 N N . TYR A 1 104 ? 1.076 -5.841 2.027 1.00 96.88 104 TYR A N 1
ATOM 826 C CA . TYR A 1 104 ? 0.488 -6.585 0.922 1.00 96.88 104 TYR A CA 1
ATOM 827 C C . TYR A 1 104 ? 0.534 -8.087 1.160 1.00 96.88 104 TYR A C 1
ATOM 829 O O . TYR A 1 104 ? 1.353 -8.589 1.929 1.00 96.88 104 TYR A O 1
ATOM 837 N N . TYR A 1 105 ? -0.361 -8.787 0.475 1.00 95.75 105 TYR A N 1
ATOM 838 C CA . TYR A 1 105 ? -0.360 -10.236 0.355 1.00 95.75 105 TYR A CA 1
ATOM 839 C C . TYR A 1 105 ? -0.506 -10.616 -1.120 1.00 95.75 105 TYR A C 1
ATOM 841 O O . TYR A 1 105 ? -1.455 -10.176 -1.775 1.00 95.75 105 TYR A O 1
ATOM 849 N N . ASN A 1 106 ? 0.429 -11.416 -1.632 1.00 93.75 106 ASN A N 1
ATOM 850 C CA . ASN A 1 106 ? 0.368 -11.980 -2.977 1.00 93.75 106 ASN A CA 1
ATOM 851 C C . ASN A 1 106 ? -0.344 -13.343 -2.916 1.00 93.75 106 ASN A C 1
ATOM 853 O O . ASN A 1 106 ? 0.117 -14.250 -2.223 1.00 93.75 106 ASN A O 1
ATOM 857 N N . ASP A 1 107 ? -1.473 -13.480 -3.617 1.00 92.56 107 ASP A N 1
ATOM 858 C CA . ASP A 1 107 ? -2.225 -14.743 -3.720 1.00 92.56 107 ASP A CA 1
ATOM 859 C C . ASP A 1 107 ? -1.827 -15.600 -4.942 1.00 92.56 107 ASP A C 1
ATOM 861 O O . ASP A 1 107 ? -2.435 -16.639 -5.204 1.00 92.56 107 ASP A O 1
ATOM 865 N N . GLY A 1 108 ? -0.794 -15.179 -5.678 1.00 88.69 108 GLY A N 1
ATOM 866 C CA . GLY A 1 108 ? -0.280 -15.809 -6.895 1.00 88.69 108 GLY A CA 1
ATOM 867 C C . GLY A 1 108 ? -0.884 -15.253 -8.188 1.00 88.69 108 GLY A C 1
ATOM 868 O O . GLY A 1 108 ? -0.355 -15.512 -9.265 1.00 88.69 108 GLY A O 1
ATOM 869 N N . GLN A 1 109 ? -1.974 -14.486 -8.107 1.00 90.69 109 GLN A N 1
ATOM 870 C CA . GLN A 1 109 ? -2.556 -13.772 -9.248 1.00 90.69 109 GLN A CA 1
ATOM 871 C C . GLN A 1 109 ? -2.644 -12.267 -8.987 1.00 90.69 109 GLN A C 1
ATOM 873 O O . GLN A 1 109 ? -2.534 -11.454 -9.914 1.00 90.69 109 GLN A O 1
ATOM 878 N N . ASN A 1 110 ? -2.862 -11.893 -7.731 1.00 95.00 110 ASN A N 1
ATOM 879 C CA . ASN A 1 110 ? -3.093 -10.531 -7.313 1.00 95.00 110 ASN A CA 1
ATOM 880 C C . ASN A 1 110 ? -2.238 -10.156 -6.109 1.00 95.00 110 ASN A C 1
ATOM 882 O O . ASN A 1 110 ? -2.054 -10.923 -5.163 1.00 95.00 110 ASN A O 1
ATOM 886 N N . ILE A 1 111 ? -1.814 -8.900 -6.126 1.00 95.88 111 ILE A N 1
ATOM 887 C CA . ILE A 1 111 ? -1.248 -8.201 -4.988 1.00 95.88 111 ILE A CA 1
ATOM 888 C C . ILE A 1 111 ? -2.389 -7.475 -4.276 1.00 95.88 111 ILE A C 1
ATOM 890 O O . ILE A 1 111 ? -2.959 -6.502 -4.780 1.00 95.88 111 ILE A O 1
ATOM 894 N N . ASN A 1 112 ? -2.736 -7.969 -3.093 1.00 97.50 112 ASN A N 1
ATOM 895 C CA . ASN A 1 112 ? -3.788 -7.427 -2.245 1.00 97.50 112 ASN A CA 1
ATOM 896 C C . ASN A 1 112 ? -3.176 -6.440 -1.248 1.00 97.50 112 ASN A C 1
ATOM 898 O O . ASN A 1 112 ? -2.406 -6.850 -0.382 1.00 97.50 112 ASN A O 1
ATOM 902 N N . ILE A 1 113 ? -3.510 -5.154 -1.364 1.00 97.62 113 ILE A N 1
ATOM 903 C CA . ILE A 1 113 ? -2.983 -4.081 -0.513 1.00 97.62 113 ILE A CA 1
ATOM 904 C C . ILE A 1 113 ? -3.924 -3.837 0.657 1.00 97.62 113 ILE A C 1
ATOM 906 O O . ILE A 1 113 ? -5.100 -3.525 0.465 1.00 97.62 113 ILE A O 1
ATOM 910 N N . TYR A 1 114 ? -3.393 -3.905 1.869 1.00 97.75 114 TYR A N 1
ATOM 911 C CA . TYR A 1 114 ? -4.132 -3.704 3.105 1.00 97.75 114 TYR A CA 1
ATOM 912 C C . TYR A 1 114 ? -3.622 -2.494 3.873 1.00 97.75 114 TYR A C 1
ATOM 914 O O . TYR A 1 114 ? -2.423 -2.210 3.890 1.00 97.75 114 TYR A O 1
ATOM 922 N N . LEU A 1 115 ? -4.543 -1.827 4.565 1.00 97.31 115 LEU A N 1
ATOM 923 C CA . LEU A 1 115 ? -4.228 -0.796 5.544 1.00 97.31 115 LEU A CA 1
ATOM 924 C C . LEU A 1 115 ? -4.636 -1.254 6.938 1.00 97.31 115 LEU A C 1
ATOM 926 O O . LEU A 1 115 ? -5.723 -1.801 7.134 1.00 97.31 115 LEU A O 1
ATOM 930 N N . GLU A 1 116 ? -3.770 -0.971 7.902 1.00 96.25 116 GLU A N 1
ATOM 931 C CA . GLU A 1 116 ? -3.996 -1.207 9.319 1.00 96.25 116 GLU A CA 1
ATOM 932 C C . GLU A 1 116 ? -3.800 0.081 10.110 1.00 96.25 116 GLU A C 1
ATOM 934 O O . GLU A 1 116 ? -2.796 0.765 9.930 1.00 96.25 116 GLU A O 1
ATOM 939 N N . PHE A 1 117 ? -4.708 0.387 11.034 1.00 95.19 117 PHE A N 1
ATOM 940 C CA . PHE A 1 117 ? -4.442 1.378 12.073 1.00 95.19 117 PHE A CA 1
ATOM 941 C C . PHE A 1 117 ? -3.932 0.683 13.338 1.00 95.19 117 PHE A C 1
ATOM 943 O O . PHE A 1 117 ? -4.683 -0.032 14.005 1.00 95.19 117 PHE A O 1
ATOM 950 N N . LYS A 1 118 ? -2.660 0.910 13.680 1.00 91.12 118 LYS A N 1
ATOM 951 C CA . LYS A 1 118 ? -2.003 0.364 14.874 1.00 91.12 118 LYS A CA 1
ATOM 952 C C . LYS A 1 118 ? -1.885 1.446 15.944 1.00 91.12 118 LYS A C 1
ATOM 954 O O . LYS A 1 118 ? -0.898 2.179 15.934 1.00 91.12 118 LYS A O 1
ATOM 959 N N . PRO A 1 119 ? -2.859 1.576 16.864 1.00 85.00 119 PRO A N 1
ATOM 960 C CA . PRO A 1 119 ? -2.818 2.629 17.870 1.00 85.00 119 PRO A CA 1
ATOM 961 C C . PRO A 1 119 ? -1.518 2.555 18.688 1.00 85.00 119 PRO A C 1
ATOM 963 O O . PRO A 1 119 ? -1.027 1.450 18.942 1.00 85.00 119 PRO A O 1
ATOM 966 N N . PRO A 1 120 ? -0.972 3.702 19.135 1.00 83.75 120 PRO A N 1
ATOM 967 C CA . PRO A 1 120 ? 0.218 3.710 19.970 1.00 83.75 120 PRO A CA 1
ATOM 968 C C . PRO A 1 120 ? -0.013 2.862 21.220 1.00 83.75 120 PRO A C 1
ATOM 970 O O . PRO A 1 120 ? -1.030 2.991 21.911 1.00 83.75 120 PRO A O 1
ATOM 973 N N . VAL A 1 121 ? 0.951 1.999 21.533 1.00 76.69 121 VAL A N 1
ATOM 974 C CA . VAL A 1 121 ? 0.979 1.317 22.826 1.00 76.69 121 VAL A CA 1
ATOM 975 C C . VAL A 1 121 ? 1.210 2.396 23.888 1.00 76.69 121 VAL A C 1
ATOM 977 O O . VAL A 1 121 ? 1.951 3.346 23.653 1.00 76.69 121 VAL A O 1
ATOM 980 N N . LYS A 1 122 ? 0.561 2.288 25.056 1.00 57.72 122 LYS A N 1
ATOM 981 C CA . LYS A 1 122 ? 0.545 3.326 26.115 1.00 57.72 122 LYS A CA 1
ATOM 982 C C . LYS A 1 122 ? 1.929 3.852 26.556 1.00 57.72 122 LYS A C 1
ATOM 984 O O . LYS A 1 122 ? 1.989 4.867 27.240 1.00 57.72 122 LYS A O 1
ATOM 989 N N . SER A 1 123 ? 3.019 3.195 26.172 1.00 52.50 123 SER A N 1
ATOM 990 C CA . SER A 1 123 ? 4.407 3.625 26.358 1.00 52.50 123 SER A CA 1
ATOM 991 C C . SER A 1 123 ? 4.876 4.770 25.436 1.00 52.50 123 SER A C 1
ATOM 993 O O . SER A 1 123 ? 5.852 5.422 25.785 1.00 52.50 123 SER A O 1
ATOM 995 N N . ASP A 1 124 ? 4.175 5.080 24.335 1.00 47.53 124 ASP A N 1
ATOM 996 C CA . ASP A 1 124 ? 4.554 6.133 23.360 1.00 47.53 124 ASP A CA 1
ATOM 997 C C . ASP A 1 124 ? 3.745 7.443 23.498 1.00 47.53 124 ASP A C 1
ATOM 999 O O . ASP A 1 124 ? 3.784 8.330 22.642 1.00 47.53 124 ASP A O 1
ATOM 1003 N N . VAL A 1 125 ? 2.994 7.602 24.593 1.00 45.75 125 VAL A N 1
ATOM 1004 C CA . VAL A 1 125 ? 2.028 8.706 24.796 1.00 45.75 125 VAL A CA 1
ATOM 1005 C C . VAL A 1 125 ? 2.698 10.080 25.000 1.00 45.75 125 VAL A C 1
ATOM 1007 O O . VAL A 1 125 ? 2.019 11.098 25.092 1.00 45.75 125 VAL A O 1
ATOM 1010 N N . HIS A 1 126 ? 4.028 10.170 24.979 1.00 45.44 126 HIS A N 1
ATOM 1011 C CA . HIS A 1 126 ? 4.729 11.454 25.078 1.00 45.44 126 HIS A CA 1
ATOM 1012 C C . HIS A 1 126 ? 4.728 12.305 23.792 1.00 45.44 126 HIS A C 1
ATOM 1014 O O . HIS A 1 126 ? 5.205 13.437 23.840 1.00 45.44 126 HIS A O 1
ATOM 1020 N N . VAL A 1 127 ? 4.184 11.827 22.662 1.00 46.28 127 VAL A N 1
ATOM 1021 C CA . VAL A 1 127 ? 4.270 12.557 21.372 1.00 46.28 127 VAL A CA 1
ATOM 1022 C C . VAL A 1 127 ? 2.921 13.006 20.799 1.00 46.28 127 VAL A C 1
ATOM 1024 O O . VAL A 1 127 ? 2.889 13.856 19.910 1.00 46.28 127 VAL A O 1
ATOM 1027 N N . VAL A 1 128 ? 1.783 12.567 21.343 1.00 45.00 128 VAL A N 1
ATOM 1028 C CA . VAL A 1 128 ? 0.500 13.174 20.956 1.00 45.00 128 VAL A CA 1
ATOM 1029 C C . VAL A 1 128 ? 0.281 14.410 21.822 1.00 45.00 128 VAL A C 1
ATOM 1031 O O . VAL A 1 128 ? -0.359 14.346 22.870 1.00 45.00 128 VAL A O 1
ATOM 1034 N N . LYS A 1 129 ? 0.798 15.562 21.376 1.00 41.28 129 LYS A N 1
ATOM 1035 C CA . LYS A 1 129 ? 0.237 16.857 21.781 1.00 41.28 129 LYS A CA 1
ATOM 1036 C C . LYS A 1 129 ? -1.189 16.911 21.236 1.00 41.28 129 LYS A C 1
ATOM 1038 O O . LYS A 1 129 ? -1.440 17.466 20.172 1.00 41.28 129 LYS A O 1
ATOM 1043 N N . ILE A 1 130 ? -2.122 16.287 21.949 1.00 47.81 130 ILE A N 1
ATOM 1044 C CA . ILE A 1 130 ? -3.524 16.673 21.866 1.00 47.81 130 ILE A CA 1
ATOM 1045 C C . ILE A 1 130 ? -3.493 18.164 22.212 1.00 47.81 130 ILE A C 1
ATOM 1047 O O . ILE A 1 130 ? -2.975 18.483 23.286 1.00 47.81 130 ILE A O 1
ATOM 1051 N N . PRO A 1 131 ? -3.919 19.089 21.331 1.00 41.09 131 PRO A N 1
ATOM 1052 C CA . PRO A 1 131 ? -4.126 20.458 21.762 1.00 41.09 131 PRO A CA 1
ATOM 1053 C C . PRO A 1 131 ? -5.121 20.372 22.916 1.00 41.09 131 PRO A C 1
ATOM 1055 O O . PRO A 1 131 ? -6.279 19.991 22.736 1.00 41.09 131 PRO A O 1
ATOM 1058 N N . VAL A 1 132 ? -4.599 20.576 24.124 1.00 43.25 132 VAL A N 1
ATOM 1059 C CA . VAL A 1 132 ? -5.388 20.632 25.343 1.00 43.25 132 VAL A CA 1
ATOM 1060 C C . VAL A 1 132 ? -6.435 21.708 25.094 1.00 43.25 132 VAL A C 1
ATOM 1062 O O . VAL A 1 132 ? -6.136 22.757 24.525 1.00 43.25 132 VAL A O 1
ATOM 1065 N N . ALA A 1 133 ? -7.674 21.404 25.459 1.00 49.41 133 ALA A N 1
ATOM 1066 C CA . ALA A 1 133 ? -8.858 22.211 25.194 1.00 49.41 133 ALA A CA 1
ATOM 1067 C C . ALA A 1 133 ? -8.833 23.633 25.805 1.00 4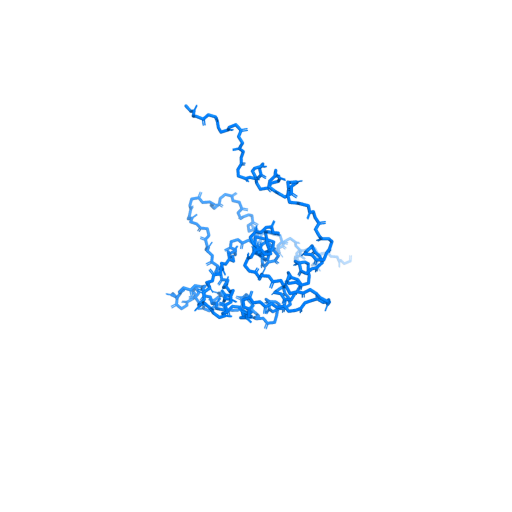9.41 133 ALA A C 1
ATOM 1069 O O . ALA A 1 133 ? -9.820 24.350 25.669 1.00 49.41 133 ALA A O 1
ATOM 1070 N N . ASP A 1 134 ? -7.723 24.057 26.413 1.00 45.47 134 ASP A N 1
ATOM 1071 C CA . ASP A 1 134 ? -7.522 25.403 26.957 1.00 45.47 134 ASP A CA 1
ATOM 1072 C C . ASP A 1 134 ? -7.519 26.490 25.862 1.00 45.47 134 ASP A C 1
ATOM 1074 O O . ASP A 1 134 ? -7.955 27.610 26.105 1.00 45.47 134 ASP A O 1
ATOM 1078 N N . ASP A 1 135 ? -7.160 26.152 24.618 1.00 47.16 135 ASP A N 1
ATOM 1079 C CA . ASP A 1 135 ? -7.098 27.113 23.496 1.00 47.16 135 ASP A CA 1
ATOM 1080 C C . ASP A 1 135 ? -8.488 27.428 22.874 1.00 47.16 135 ASP A C 1
ATOM 1082 O O . ASP A 1 135 ? -8.647 28.287 22.001 1.00 47.16 135 ASP A O 1
ATOM 1086 N N . LEU A 1 136 ? -9.544 26.716 23.301 1.00 49.09 136 LEU A N 1
ATOM 1087 C CA . LEU A 1 136 ? -10.927 26.964 22.862 1.00 49.09 136 LEU A CA 1
ATOM 1088 C C . LEU A 1 136 ? -11.699 27.906 23.794 1.00 49.09 136 LEU A C 1
ATOM 1090 O O . LEU A 1 136 ? -12.627 28.573 23.324 1.00 49.09 136 LEU A O 1
ATOM 1094 N N . GLU A 1 137 ? -11.341 27.981 25.078 1.00 51.53 137 GLU A N 1
ATOM 1095 C CA . GLU A 1 137 ? -11.959 28.936 26.007 1.00 51.53 137 GLU A CA 1
ATOM 1096 C C . GLU A 1 137 ? -11.404 30.352 25.809 1.00 51.53 137 GLU A C 1
ATOM 1098 O O . GLU A 1 137 ? -12.178 31.314 25.804 1.00 51.53 137 GLU A O 1
ATOM 1103 N N . GLU A 1 138 ? -10.109 30.490 25.510 1.00 47.84 138 GLU A N 1
ATOM 1104 C CA . GLU A 1 138 ? -9.477 31.797 25.279 1.00 47.84 138 GLU A CA 1
ATOM 1105 C C . GLU A 1 138 ? -10.060 32.497 24.031 1.00 47.84 138 GLU A C 1
ATOM 1107 O O . GLU A 1 138 ? -10.440 33.669 24.073 1.00 47.84 138 GLU A O 1
ATOM 1112 N N . ARG A 1 139 ? -10.331 31.739 22.956 1.00 51.12 139 ARG A N 1
ATOM 1113 C CA . ARG A 1 139 ? -11.007 32.254 21.745 1.00 51.12 139 ARG A CA 1
ATOM 1114 C C . ARG A 1 139 ? -12.490 32.595 21.925 1.00 51.12 139 ARG A C 1
ATOM 1116 O O . ARG A 1 139 ? -13.047 33.318 21.094 1.00 51.12 139 ARG A O 1
ATOM 1123 N N . ARG A 1 140 ? -13.169 32.076 22.958 1.00 51.06 140 ARG A N 1
ATOM 1124 C CA . ARG A 1 140 ? -14.548 32.498 23.281 1.00 51.06 140 ARG A CA 1
ATOM 1125 C C . ARG A 1 140 ? -14.571 33.815 24.039 1.00 51.06 140 ARG A C 1
ATOM 1127 O O . ARG A 1 140 ? -15.492 34.600 23.818 1.00 51.06 140 ARG A O 1
ATOM 1134 N N . HIS A 1 141 ? -13.571 34.073 24.877 1.00 48.84 141 HIS A N 1
ATOM 1135 C CA . HIS A 1 141 ? -13.511 35.307 25.652 1.00 48.84 141 HIS A CA 1
ATOM 1136 C C . HIS A 1 141 ? -13.148 36.534 24.808 1.00 48.84 141 HIS A C 1
ATOM 1138 O O . HIS A 1 141 ? -13.736 37.591 25.027 1.00 48.84 141 HIS A O 1
ATOM 1144 N N . GLU A 1 142 ? -12.310 36.398 23.774 1.00 52.28 142 GLU A N 1
ATOM 1145 C CA . GLU A 1 142 ? -11.972 37.524 22.881 1.00 52.28 142 GLU A CA 1
ATOM 1146 C C . GLU A 1 142 ? -13.160 38.033 22.044 1.00 52.28 142 GLU A C 1
ATOM 1148 O O . GLU A 1 142 ? -13.218 39.210 21.691 1.00 52.28 142 GLU A O 1
ATOM 1153 N N . LYS A 1 143 ? -14.161 37.186 21.761 1.00 53.69 143 LYS A N 1
ATOM 1154 C CA . LYS A 1 143 ? -15.387 37.619 21.063 1.00 53.69 143 LYS A CA 1
ATOM 1155 C C . LYS A 1 143 ? -16.409 38.307 21.970 1.00 53.69 143 LYS A C 1
ATOM 1157 O O . LYS A 1 143 ? -17.353 38.894 21.449 1.00 53.69 143 LYS A O 1
ATOM 1162 N N . ALA A 1 144 ? -16.253 38.233 23.292 1.00 52.47 144 ALA A N 1
ATOM 1163 C CA . ALA A 1 144 ? -17.209 38.797 24.245 1.00 52.47 144 ALA A CA 1
ATOM 1164 C C . ALA A 1 144 ? -16.830 40.204 24.746 1.00 52.47 144 ALA A C 1
ATOM 1166 O O . ALA A 1 144 ? -17.664 40.870 25.357 1.00 52.47 144 ALA A O 1
ATOM 1167 N N . THR A 1 145 ? -15.603 40.672 24.494 1.00 52.06 145 THR A N 1
ATOM 1168 C CA . THR A 1 145 ? -15.075 41.937 25.042 1.00 52.06 145 THR A CA 1
ATOM 1169 C C . THR A 1 145 ? -14.698 42.989 23.998 1.00 52.06 145 THR A C 1
ATOM 1171 O O . THR A 1 145 ? -14.196 44.045 24.371 1.00 52.06 145 THR A O 1
ATOM 1174 N N . SER A 1 146 ? -14.987 42.769 22.713 1.00 47.94 146 SER A N 1
ATOM 1175 C CA . SER A 1 146 ? -14.836 43.811 21.690 1.00 47.94 146 SER A CA 1
ATOM 1176 C C . SER A 1 146 ? -16.166 44.551 21.498 1.00 47.94 146 SER A C 1
ATOM 1178 O O . SER A 1 146 ? -17.034 44.100 20.751 1.00 47.94 146 SER A O 1
ATOM 1180 N N . TRP A 1 147 ? -16.327 45.643 22.249 1.00 53.06 147 TRP A N 1
ATOM 1181 C CA . TRP A 1 147 ? -17.300 46.714 22.005 1.00 53.06 147 TRP A CA 1
ATOM 1182 C C . TRP A 1 147 ? -16.580 47.914 21.396 1.00 53.06 147 TRP A C 1
ATOM 1184 O O . TRP A 1 147 ? -15.442 48.189 21.843 1.00 53.06 147 TRP A O 1
#

Radius of gyration: 20.96 Å; chains: 1; bounding box: 45×62×50 Å

Sequence (147 aa):
MQTTILSNADVANILRAATCRKDDDTKYADHLFKTLVHAAQNANLKMRFWDAIYSKRPAYFLLYQLHEKQQYGTATHSVEDVINEYDVLENLAAACGQYVVATYYNDGQNINIYLEFKPPVKSDVHVVKIPVADDLEERRHEKATSW

Organism: NCBI:txid1070528

pLDDT: mean 80.67, std 18.23, range [41.09, 97.75]

Secondary structure (DSSP, 8-state):
----SS-HHHHHHHHHHHS---HHHHHHHHHHHHHHHHHHHHTTHHHHHHHHHHTTS--EEEEEEEESEEEETTEEEEHHHHHHHTTHHHHHHHHH-TTEEEEEEE-SSEEEEEEEE-PPPGGGTTS-----THHHHHHHHTTTS--

Foldseek 3Di:
DPPDPADPVRVLVVVLVVPPDPVQLVVVLVVVLVVLLVLLVVVPLVVLQVVCVVVVHFSKDFSDKAFQWDDDDNDIDRPVCSCVSVVSQVSSQVSSHPQKGWDWDDPPTITTIMIGRHDDDPVVVPPPPPVPCPVVVVVVVVVVPDD